Protein AF-A0A940P112-F1 (afdb_monomer_lite)

Foldseek 3Di:
DAFKKWKAWADQPHDTFWIWTGDDQPDQPRDDDTDTHGPDPDDDTDIHIDTGDDDDDDHHDDDDDDDDDPLLVPAAQCNLPSPPDREPVSLVQLVCCVVPNGPDVSSVRSLVQQPQSDSDVQSSLQSVCCRVVVDVGGHYHPPPDGRD

Structure (mmCIF, N/CA/C/O backbone):
data_AF-A0A940P112-F1
#
_entry.id   AF-A0A940P112-F1
#
loop_
_atom_site.group_PDB
_atom_site.id
_atom_site.type_symbol
_atom_site.label_atom_id
_atom_site.label_alt_id
_atom_site.label_comp_id
_atom_site.label_asym_id
_atom_site.label_entity_id
_atom_site.label_seq_id
_atom_site.pdbx_PDB_ins_code
_atom_site.Cartn_x
_atom_site.Cartn_y
_atom_site.Cartn_z
_atom_site.occupancy
_atom_site.B_iso_or_equiv
_atom_site.auth_seq_id
_atom_site.auth_comp_id
_atom_site.auth_asym_id
_atom_site.auth_atom_id
_atom_site.pdbx_PDB_model_num
ATOM 1 N N . ASN A 1 1 ? 5.264 7.070 19.646 1.00 74.19 1 ASN A N 1
ATOM 2 C CA . ASN A 1 1 ? 4.388 5.961 20.068 1.00 74.19 1 ASN A CA 1
ATOM 3 C C . ASN A 1 1 ? 3.832 5.289 18.836 1.00 74.19 1 ASN A C 1
ATOM 5 O O . ASN A 1 1 ? 3.724 5.952 17.813 1.00 74.19 1 ASN A O 1
ATOM 9 N N . GLY A 1 2 ? 3.604 3.987 18.931 1.00 86.75 2 GLY A N 1
ATOM 10 C CA . GLY A 1 2 ? 2.983 3.171 17.895 1.00 86.75 2 GLY A CA 1
ATOM 11 C C . GLY A 1 2 ? 1.774 2.441 18.472 1.00 86.75 2 GLY A C 1
ATOM 12 O O . GLY A 1 2 ? 1.335 2.750 19.582 1.00 86.75 2 GLY A O 1
ATOM 13 N N . GLY A 1 3 ? 1.262 1.462 17.744 1.00 94.88 3 GLY A N 1
ATOM 14 C CA . GLY A 1 3 ? 0.147 0.630 18.177 1.00 94.88 3 GLY A CA 1
ATOM 15 C C . GLY A 1 3 ? -0.171 -0.426 17.132 1.00 94.88 3 GLY A C 1
ATOM 16 O O . GLY A 1 3 ? 0.677 -0.762 16.308 1.00 94.88 3 GLY A O 1
ATOM 17 N N . ARG A 1 4 ? -1.396 -0.936 17.164 1.00 95.94 4 ARG A N 1
ATOM 18 C CA . ARG A 1 4 ? -1.918 -1.883 16.187 1.00 95.94 4 ARG A CA 1
ATOM 19 C C . ARG A 1 4 ? -3.286 -1.439 15.705 1.00 95.94 4 ARG A C 1
ATOM 21 O O . ARG A 1 4 ? -4.108 -0.998 16.507 1.00 95.94 4 ARG A O 1
ATOM 28 N N . LEU A 1 5 ? -3.526 -1.611 14.413 1.00 96.88 5 LEU A N 1
ATOM 29 C CA . LEU A 1 5 ? -4.847 -1.491 13.816 1.00 96.88 5 LEU A CA 1
ATOM 30 C C . LEU A 1 5 ? -5.364 -2.894 13.504 1.00 96.88 5 LEU A C 1
ATOM 32 O O . LEU A 1 5 ? -4.816 -3.590 12.650 1.00 96.88 5 LEU A O 1
ATOM 36 N N . GLU A 1 6 ? -6.403 -3.313 14.212 1.00 97.19 6 GLU A N 1
ATOM 37 C CA . GLU A 1 6 ? -7.072 -4.594 14.002 1.00 97.19 6 GLU A CA 1
ATOM 38 C C . GLU A 1 6 ? -8.271 -4.403 13.062 1.00 97.19 6 GLU A C 1
ATOM 40 O O . GLU A 1 6 ? -9.052 -3.460 13.212 1.00 97.19 6 GLU A O 1
ATOM 45 N N . LEU A 1 7 ? -8.386 -5.288 12.070 1.00 97.69 7 LEU A N 1
ATOM 46 C CA . LEU A 1 7 ? -9.411 -5.256 11.028 1.00 97.69 7 LEU A CA 1
ATOM 47 C C . LEU A 1 7 ? -10.426 -6.369 11.284 1.00 97.69 7 LEU A C 1
ATOM 49 O O . LEU A 1 7 ? -10.082 -7.549 11.173 1.00 97.69 7 LEU A O 1
ATOM 53 N N . HIS A 1 8 ? -11.654 -6.013 11.650 1.00 97.81 8 HIS A N 1
ATOM 54 C CA . HIS A 1 8 ? -12.718 -6.960 11.994 1.00 97.81 8 HIS A CA 1
ATOM 55 C C . HIS A 1 8 ? -13.884 -6.868 11.006 1.00 97.81 8 HIS A C 1
ATOM 57 O O . HIS A 1 8 ? -14.209 -5.784 10.526 1.00 97.81 8 HIS A O 1
ATOM 63 N N . LEU A 1 9 ? -14.533 -7.997 10.721 1.00 98.06 9 LEU A N 1
ATOM 64 C CA . LEU A 1 9 ? -15.746 -8.036 9.900 1.00 98.06 9 LEU A CA 1
ATOM 65 C C . LEU A 1 9 ? -17.018 -8.148 10.743 1.00 98.06 9 LEU A C 1
ATOM 67 O O . LEU A 1 9 ? -17.035 -8.816 11.779 1.00 98.06 9 LEU A O 1
ATOM 71 N N . ASP A 1 10 ? -18.086 -7.527 10.242 1.00 97.56 10 ASP A N 1
ATOM 72 C CA . ASP A 1 10 ? -19.486 -7.579 10.688 1.00 97.56 10 ASP A CA 1
ATOM 73 C C . ASP A 1 10 ? -19.787 -6.925 12.045 1.00 97.56 10 ASP A C 1
ATOM 75 O O . ASP A 1 10 ? -20.855 -6.345 12.226 1.00 97.56 10 ASP A O 1
ATOM 79 N N . THR A 1 11 ? -18.867 -6.988 13.010 1.00 97.12 11 THR A N 1
ATOM 80 C CA . THR A 1 11 ? -19.008 -6.335 14.322 1.00 97.12 11 THR A CA 1
ATOM 81 C C . THR A 1 11 ? -17.652 -5.870 14.863 1.00 97.12 11 THR A C 1
ATOM 83 O O . THR A 1 11 ? -16.608 -6.341 14.413 1.00 97.12 11 THR A O 1
ATOM 86 N N . GLN A 1 12 ? -17.658 -4.992 15.875 1.00 94.31 12 GLN A N 1
ATOM 87 C CA . GLN A 1 12 ? -16.434 -4.470 16.505 1.00 94.31 12 GLN A CA 1
ATOM 88 C C . GLN A 1 12 ? -15.511 -5.576 17.049 1.00 94.31 12 GLN A C 1
ATOM 90 O O . GLN A 1 12 ? -14.299 -5.469 16.910 1.00 94.31 12 GLN A O 1
ATOM 95 N N . ASP A 1 13 ? -16.071 -6.656 17.596 1.00 94.00 13 ASP A N 1
ATOM 96 C CA . ASP A 1 13 ? -15.333 -7.834 18.088 1.00 94.00 13 ASP A CA 1
ATOM 97 C C . ASP A 1 13 ? -15.559 -9.055 17.177 1.00 94.00 13 ASP A C 1
ATOM 99 O O . ASP A 1 13 ? -15.531 -10.205 17.619 1.00 94.00 13 ASP A O 1
ATOM 103 N N . GLY A 1 14 ? -15.871 -8.796 15.905 1.00 95.75 14 GLY A N 1
ATOM 104 C CA . GLY A 1 14 ? -16.172 -9.815 14.912 1.00 95.75 14 GLY A CA 1
ATOM 105 C C . GLY A 1 14 ? -14.938 -10.582 14.454 1.00 95.75 14 GLY A C 1
ATOM 106 O O . GLY A 1 14 ? -13.916 -10.668 15.135 1.00 95.75 14 GLY A O 1
ATOM 107 N N . ARG A 1 15 ? -15.024 -11.183 13.267 1.00 97.00 15 ARG A N 1
ATOM 108 C CA . ARG A 1 15 ? -13.906 -11.970 12.743 1.00 97.00 15 ARG A CA 1
ATOM 109 C C . ARG A 1 15 ? -12.721 -11.053 12.439 1.00 97.00 15 ARG A C 1
ATOM 111 O O . ARG A 1 15 ? -12.808 -10.246 11.519 1.00 97.00 15 ARG A O 1
ATOM 118 N N . LEU A 1 16 ? -11.606 -11.249 13.141 1.00 97.31 16 LEU A N 1
ATOM 119 C CA . LEU A 1 16 ? -10.320 -10.638 12.811 1.00 97.31 16 LEU A CA 1
ATOM 120 C C . LEU A 1 16 ? -9.809 -11.183 11.470 1.00 97.31 16 LEU A C 1
ATOM 122 O O . LEU A 1 16 ? -9.630 -12.394 11.312 1.00 97.31 16 LEU A O 1
ATOM 126 N N . ILE A 1 17 ? -9.581 -10.286 10.513 1.00 96.88 17 ILE A N 1
ATOM 127 C CA . ILE A 1 17 ? -9.081 -10.617 9.169 1.00 96.88 17 ILE A CA 1
ATOM 128 C C . ILE A 1 17 ? -7.646 -10.156 8.927 1.00 96.88 17 ILE A C 1
ATOM 130 O O . ILE A 1 17 ? -7.018 -10.655 7.997 1.00 96.88 17 ILE A O 1
ATOM 134 N N . GLY A 1 18 ? -7.120 -9.254 9.758 1.00 96.44 18 GLY A N 1
ATOM 135 C CA . GLY A 1 18 ? -5.742 -8.777 9.679 1.00 96.44 18 GLY A CA 1
ATOM 136 C C . GLY A 1 18 ? -5.387 -7.814 10.809 1.00 96.44 18 GLY A C 1
ATOM 137 O O . GLY A 1 18 ? -6.263 -7.208 11.432 1.00 96.44 18 GLY A O 1
ATOM 138 N N . THR A 1 19 ? -4.089 -7.672 11.063 1.00 97.25 19 THR A N 1
ATOM 139 C CA . THR A 1 19 ? -3.539 -6.759 12.070 1.00 97.25 19 THR A CA 1
ATOM 140 C C . THR A 1 19 ? -2.363 -6.010 11.465 1.00 97.25 19 THR A C 1
ATOM 142 O O . THR A 1 19 ? -1.401 -6.627 11.013 1.00 97.25 19 THR A O 1
ATOM 145 N N . VAL A 1 20 ? -2.435 -4.681 11.474 1.00 96.75 20 VAL A N 1
ATOM 146 C CA . VAL A 1 20 ? -1.347 -3.804 11.035 1.00 96.75 20 VAL A CA 1
ATOM 147 C C . VAL A 1 20 ? -0.570 -3.337 12.260 1.00 96.75 20 VAL A C 1
ATOM 149 O O . VAL A 1 20 ? -1.127 -2.641 13.111 1.00 96.75 20 VAL A O 1
ATOM 152 N N . ASP A 1 21 ? 0.712 -3.683 12.340 1.00 95.12 21 ASP A N 1
ATOM 153 C CA . ASP A 1 21 ? 1.624 -3.140 13.348 1.00 95.12 21 ASP A CA 1
ATOM 154 C C . ASP A 1 21 ? 2.124 -1.756 12.908 1.00 95.12 21 ASP A C 1
ATOM 156 O O . ASP A 1 21 ? 2.763 -1.605 11.867 1.00 95.12 21 ASP A O 1
ATOM 160 N N . ILE A 1 22 ? 1.841 -0.731 13.712 1.00 95.31 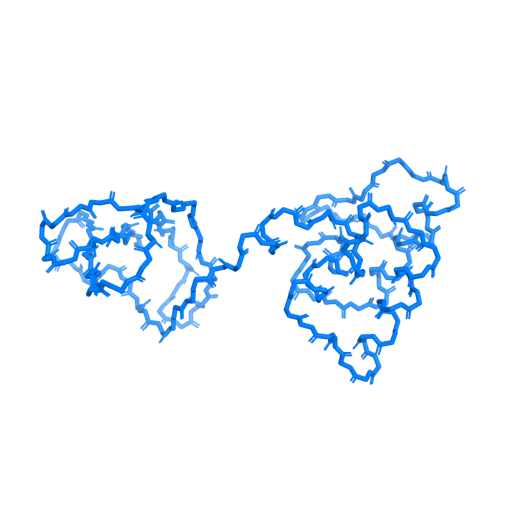22 ILE A N 1
ATOM 161 C CA . ILE A 1 22 ? 2.196 0.660 13.423 1.00 95.31 22 ILE A CA 1
ATOM 162 C C . ILE A 1 22 ? 3.359 1.069 14.318 1.00 95.31 22 ILE A C 1
ATOM 164 O O . ILE A 1 22 ? 3.207 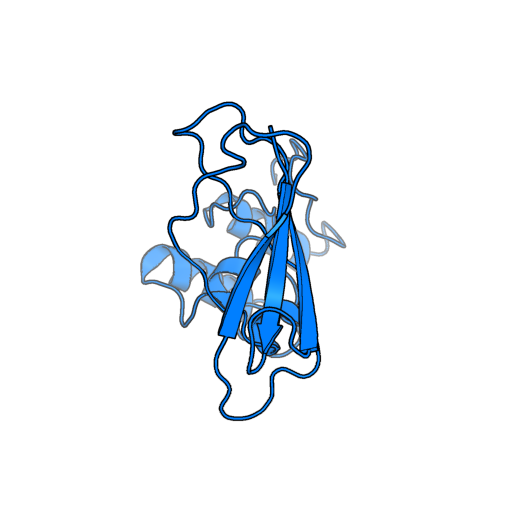1.251 15.529 1.00 95.31 22 ILE A O 1
ATOM 168 N N . SER A 1 23 ? 4.533 1.250 13.716 1.00 93.19 23 SER A N 1
ATOM 169 C CA . SER A 1 23 ? 5.692 1.829 14.393 1.00 93.19 23 SER A CA 1
ATOM 170 C C . SER A 1 23 ? 5.583 3.353 14.494 1.00 93.19 23 SER A C 1
ATOM 172 O O . SER A 1 23 ? 4.876 4.001 13.728 1.00 93.19 23 SER A O 1
ATOM 174 N N . GLY A 1 24 ? 6.314 3.959 15.432 1.00 90.81 24 GLY A N 1
ATOM 175 C CA . GLY A 1 24 ? 6.341 5.418 15.549 1.00 90.81 24 GLY A CA 1
ATOM 176 C C . GLY A 1 24 ? 6.963 6.089 14.319 1.00 90.81 24 GLY A C 1
ATOM 177 O O . GLY A 1 24 ? 8.073 5.745 13.932 1.00 90.81 24 GLY A O 1
ATOM 178 N N . THR A 1 25 ? 6.291 7.100 13.768 1.00 92.75 25 THR A N 1
ATOM 179 C CA . THR A 1 25 ? 6.703 7.819 12.542 1.00 92.75 25 THR A CA 1
ATOM 180 C C . THR A 1 25 ? 7.632 9.018 12.795 1.00 92.75 25 THR A C 1
ATOM 182 O O . THR A 1 25 ? 7.988 9.769 11.889 1.00 92.75 25 THR A O 1
ATOM 185 N N . GLY A 1 26 ? 8.027 9.253 14.049 1.00 92.25 26 GLY A N 1
ATOM 186 C CA . GLY A 1 26 ? 8.886 10.381 14.428 1.00 92.25 26 GLY A CA 1
ATOM 187 C C . GLY A 1 26 ? 8.163 11.722 14.624 1.00 92.25 26 GLY A C 1
ATOM 188 O O . GLY A 1 26 ? 8.817 12.704 14.964 1.00 92.25 26 GLY A O 1
ATOM 189 N N . GLY A 1 27 ? 6.832 11.782 14.481 1.00 92.06 27 GLY A N 1
ATOM 190 C CA . GLY A 1 27 ? 6.040 12.973 14.811 1.00 92.06 27 GLY A CA 1
ATOM 191 C C . GLY A 1 27 ? 4.609 12.934 14.267 1.00 92.06 27 GLY A C 1
ATOM 192 O O . GLY A 1 27 ? 4.314 12.189 13.344 1.00 92.06 27 GLY A O 1
ATOM 193 N N . TRP A 1 28 ? 3.720 13.776 14.806 1.00 92.88 28 TRP A N 1
ATOM 194 C CA . TRP A 1 28 ? 2.287 13.812 14.445 1.00 92.88 28 TRP A CA 1
ATOM 195 C C . TRP A 1 28 ? 1.978 14.204 12.994 1.00 92.88 28 TRP A C 1
ATOM 197 O O . TRP A 1 28 ? 0.857 14.005 12.539 1.00 92.88 28 TRP A O 1
ATOM 207 N N . GLN A 1 29 ? 2.946 14.809 12.309 1.00 94.38 29 GLN A N 1
ATOM 208 C CA . GLN A 1 29 ? 2.847 15.264 10.919 1.00 94.38 29 GLN A CA 1
ATOM 209 C C . GLN A 1 29 ? 3.785 14.475 9.993 1.00 94.38 29 GLN A C 1
ATOM 211 O O . GLN A 1 29 ? 3.917 14.812 8.820 1.00 94.38 29 GLN A O 1
ATOM 216 N N . ASN A 1 30 ? 4.450 13.443 10.522 1.00 92.25 30 ASN A N 1
ATOM 217 C CA . ASN A 1 30 ? 5.231 12.514 9.723 1.00 92.25 30 ASN A CA 1
ATOM 218 C C . ASN A 1 30 ? 4.332 11.327 9.386 1.00 92.25 30 ASN A C 1
ATOM 220 O O . ASN A 1 30 ? 3.913 10.588 10.281 1.00 92.25 30 ASN A O 1
ATOM 224 N N . TRP A 1 31 ? 4.041 11.171 8.101 1.00 92.38 31 TRP A N 1
ATOM 225 C CA . TRP A 1 31 ? 3.131 10.161 7.576 1.00 92.38 31 TRP A CA 1
ATOM 226 C C . TRP A 1 31 ? 3.916 9.012 6.949 1.00 92.38 31 TRP A C 1
ATOM 228 O O . TRP A 1 31 ? 4.961 9.233 6.338 1.00 92.38 31 TRP A O 1
ATOM 238 N N . GLN A 1 32 ? 3.418 7.791 7.120 1.00 92.75 32 GLN A N 1
ATOM 239 C CA 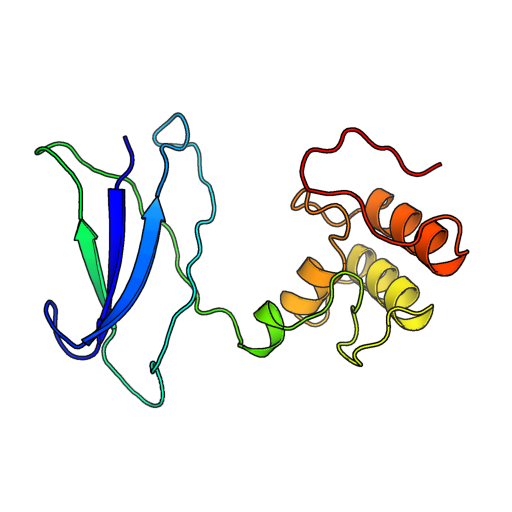. GLN A 1 32 ? 3.979 6.583 6.528 1.00 92.75 32 GLN A CA 1
ATOM 240 C C . GLN A 1 32 ? 2.853 5.584 6.266 1.00 92.75 32 GLN A C 1
ATOM 242 O O . GLN A 1 32 ? 1.938 5.460 7.082 1.00 92.75 32 GLN A O 1
ATOM 247 N N . ASP A 1 33 ? 2.954 4.860 5.155 1.00 92.19 33 ASP A N 1
ATOM 248 C CA . ASP A 1 33 ? 2.030 3.782 4.820 1.00 92.19 33 ASP A CA 1
ATOM 249 C C . ASP A 1 33 ? 2.431 2.496 5.556 1.00 92.19 33 ASP A C 1
ATOM 251 O O . ASP A 1 33 ? 3.594 2.083 5.538 1.00 92.19 33 ASP A O 1
ATOM 255 N N . PHE A 1 34 ? 1.449 1.841 6.176 1.00 91.88 34 PHE A N 1
ATOM 256 C CA . PHE A 1 34 ? 1.596 0.533 6.815 1.00 91.88 34 PHE A CA 1
ATOM 257 C C . PHE A 1 34 ? 0.668 -0.475 6.141 1.00 91.88 34 PHE A C 1
ATOM 259 O O . PHE A 1 34 ? -0.399 -0.117 5.646 1.00 91.88 34 PHE A O 1
ATOM 266 N N . SER A 1 35 ? 1.068 -1.744 6.119 1.00 91.44 35 SER A N 1
ATOM 267 C CA . SER A 1 35 ? 0.297 -2.807 5.474 1.00 91.44 35 SER A CA 1
ATOM 268 C C . SER A 1 35 ? 0.366 -4.104 6.269 1.00 91.44 35 SER A C 1
ATOM 270 O O . SER A 1 35 ? 1.273 -4.311 7.076 1.00 91.44 35 SER A O 1
ATOM 272 N N . CYS A 1 36 ? -0.620 -4.967 6.046 1.00 90.38 36 CYS A N 1
ATOM 273 C CA . CYS A 1 36 ? -0.632 -6.340 6.523 1.00 90.38 36 CYS A CA 1
ATOM 274 C C . CYS A 1 36 ? -1.319 -7.223 5.481 1.00 90.38 36 CYS A C 1
ATOM 276 O O . CYS A 1 36 ? -2.129 -6.740 4.687 1.00 90.38 36 CYS A O 1
ATOM 278 N N . GLU A 1 37 ? -1.011 -8.513 5.514 1.00 89.94 37 GLU A N 1
ATOM 279 C CA . GLU A 1 37 ? -1.789 -9.508 4.785 1.00 89.94 37 GLU A CA 1
ATOM 280 C C . GLU A 1 37 ? -3.145 -9.702 5.471 1.00 89.94 37 GLU A C 1
ATOM 282 O O . GLU A 1 37 ? -3.229 -9.750 6.703 1.00 89.94 37 GLU A O 1
ATOM 287 N N . ILE A 1 38 ? -4.202 -9.849 4.673 1.00 91.31 38 ILE A N 1
ATOM 288 C CA . ILE A 1 38 ? -5.553 -10.133 5.166 1.00 91.31 38 ILE A CA 1
ATOM 289 C C . ILE A 1 38 ? -6.050 -11.473 4.638 1.00 91.31 38 ILE A C 1
ATOM 291 O O . ILE A 1 38 ? -5.660 -11.917 3.560 1.00 91.31 38 ILE A O 1
ATOM 295 N N . THR A 1 39 ? -6.954 -12.120 5.372 1.00 88.62 39 THR A N 1
ATOM 296 C CA . THR A 1 39 ? -7.550 -13.388 4.927 1.00 88.62 39 THR A CA 1
ATOM 297 C C . THR A 1 39 ? -9.052 -13.450 5.181 1.00 88.62 39 THR A C 1
ATOM 299 O O . THR A 1 39 ? -9.541 -13.074 6.244 1.00 88.62 39 THR A O 1
ATOM 302 N N . GLY A 1 40 ? -9.798 -13.988 4.210 1.00 86.88 40 GLY A N 1
ATOM 303 C CA . GLY A 1 40 ? -11.226 -14.282 4.358 1.00 86.88 40 GLY A CA 1
ATOM 304 C C . GLY A 1 40 ? -12.162 -13.073 4.315 1.00 86.88 40 GLY A C 1
ATOM 305 O O . GLY A 1 40 ? -13.259 -13.164 4.861 1.00 86.88 40 GLY A O 1
ATOM 306 N N . ALA A 1 41 ? -11.739 -11.975 3.684 1.00 90.88 41 ALA A N 1
ATOM 307 C CA . ALA A 1 41 ? -12.559 -10.795 3.413 1.00 90.88 41 ALA A CA 1
ATOM 308 C C . ALA A 1 41 ? -13.216 -10.888 2.023 1.00 90.88 41 ALA A C 1
ATOM 310 O O . ALA A 1 41 ? -12.887 -10.136 1.110 1.00 90.88 41 ALA A O 1
ATOM 311 N N . GLU A 1 42 ? -14.109 -11.862 1.847 1.00 90.31 42 GLU A N 1
ATOM 312 C CA . GLU A 1 42 ? -14.806 -12.122 0.580 1.00 90.31 42 GLU A CA 1
ATOM 313 C C . GLU A 1 42 ? -16.278 -11.708 0.671 1.00 90.31 42 GLU A C 1
ATOM 315 O O . GLU A 1 42 ? -16.928 -11.962 1.676 1.00 90.31 42 GLU A O 1
ATOM 320 N N . GLY A 1 43 ? -16.838 -11.131 -0.395 1.00 92.69 43 GLY A N 1
ATOM 321 C CA . GLY A 1 43 ? -18.244 -10.717 -0.424 1.00 92.69 43 GLY A CA 1
ATOM 322 C C . GLY A 1 43 ? -18.478 -9.312 0.139 1.00 92.69 43 GLY A C 1
ATOM 323 O O . GLY A 1 43 ? -17.631 -8.433 0.002 1.00 92.69 43 GLY A O 1
ATOM 324 N N . ILE A 1 44 ? -19.665 -9.081 0.705 1.00 96.44 44 ILE A N 1
ATOM 325 C CA . ILE A 1 44 ? -20.081 -7.776 1.239 1.00 96.44 44 ILE A CA 1
ATOM 326 C C . ILE A 1 44 ? -20.169 -7.891 2.758 1.00 96.44 44 ILE A C 1
ATOM 328 O O . ILE A 1 44 ? -20.979 -8.666 3.262 1.00 96.44 44 ILE A O 1
ATOM 332 N N . HIS A 1 45 ? -19.362 -7.095 3.455 1.00 96.75 45 HIS A N 1
ATOM 333 C CA . HIS A 1 45 ? -19.258 -7.067 4.911 1.00 96.75 45 HIS A CA 1
ATOM 334 C C . HIS A 1 45 ? -19.100 -5.632 5.411 1.00 96.75 45 HIS A C 1
ATOM 336 O O . HIS A 1 45 ? -18.540 -4.785 4.710 1.00 96.75 45 HIS A O 1
ATOM 342 N N . ASP A 1 46 ? -19.528 -5.388 6.647 1.00 97.94 46 ASP A N 1
ATOM 343 C CA . ASP A 1 46 ? -19.148 -4.181 7.376 1.00 97.94 46 ASP A CA 1
ATOM 344 C C . ASP A 1 46 ? -17.724 -4.347 7.923 1.00 97.94 46 ASP A C 1
ATOM 346 O O . ASP A 1 46 ? -17.385 -5.386 8.494 1.00 97.94 46 ASP A O 1
ATOM 350 N N . LEU A 1 47 ? -16.885 -3.325 7.748 1.00 97.25 47 LEU A N 1
ATOM 351 C CA . LEU A 1 47 ? -15.493 -3.319 8.199 1.00 97.25 47 LEU A CA 1
ATOM 352 C C . LEU A 1 47 ? -15.342 -2.448 9.448 1.00 97.25 47 LEU A C 1
ATOM 354 O O . LEU A 1 47 ? -15.688 -1.267 9.442 1.00 97.25 47 LEU A O 1
ATOM 358 N N . TYR A 1 48 ? -14.775 -3.030 10.499 1.00 97.81 48 TYR A N 1
ATOM 359 C CA . TYR A 1 48 ? -14.507 -2.379 11.775 1.00 97.81 48 TYR A CA 1
ATOM 360 C C . TYR A 1 48 ? -13.002 -2.232 12.000 1.00 97.81 48 TYR A C 1
ATOM 362 O O . TYR A 1 48 ? -12.229 -3.168 11.794 1.00 97.81 48 TYR A O 1
ATOM 370 N N . PHE A 1 49 ? -12.605 -1.044 12.455 1.00 97.31 49 PHE A N 1
ATOM 371 C CA . PHE A 1 49 ? -11.233 -0.706 12.823 1.00 97.31 49 PHE A CA 1
ATOM 372 C C . PHE A 1 49 ? -11.108 -0.585 14.337 1.00 97.31 49 PHE A C 1
ATOM 374 O O . PHE A 1 49 ? -11.685 0.322 14.943 1.00 97.31 49 PHE A O 1
ATOM 381 N N . THR A 1 50 ? -10.311 -1.466 14.933 1.00 95.50 50 THR A N 1
ATOM 382 C CA . THR A 1 50 ? -10.014 -1.443 16.365 1.00 95.50 50 THR A CA 1
ATOM 383 C C . THR A 1 50 ? -8.593 -0.927 16.577 1.00 95.50 50 THR A C 1
ATOM 385 O O . THR A 1 50 ? -7.613 -1.529 16.142 1.00 95.50 50 THR A O 1
ATOM 388 N N . PHE A 1 51 ? -8.485 0.231 17.230 1.00 94.50 51 PHE A N 1
ATOM 389 C CA . PHE A 1 51 ? -7.217 0.887 17.545 1.00 94.50 51 PHE A CA 1
ATOM 390 C C . PHE A 1 51 ? -6.700 0.347 18.882 1.00 94.50 51 PHE A C 1
ATOM 392 O O . PHE A 1 51 ? -7.249 0.670 19.937 1.00 94.50 51 PHE A O 1
ATOM 399 N N . ALA A 1 52 ? -5.655 -0.477 18.842 1.00 92.94 52 ALA A N 1
ATOM 400 C CA . ALA A 1 52 ? -5.101 -1.160 20.006 1.00 92.94 52 ALA A CA 1
ATOM 401 C C . ALA A 1 52 ? -3.685 -0.663 20.334 1.00 92.94 52 ALA A C 1
ATOM 403 O O . ALA A 1 52 ? -2.858 -0.427 19.456 1.00 92.94 52 ALA A O 1
ATOM 404 N N . GLY A 1 53 ? -3.371 -0.521 21.618 1.00 90.50 53 GLY A N 1
ATOM 405 C CA . GLY A 1 53 ? -2.055 -0.082 22.070 1.00 90.50 53 GLY A CA 1
ATOM 406 C C . GLY A 1 53 ? -1.972 0.013 23.588 1.00 90.50 53 GLY A C 1
ATOM 407 O O . GLY A 1 53 ? -2.972 -0.139 24.289 1.00 90.50 53 GLY A O 1
ATOM 408 N N . GLU A 1 54 ? -0.768 0.239 24.101 1.00 87.06 54 GLU A N 1
ATOM 409 C CA . GLU A 1 54 ? -0.538 0.373 25.538 1.00 87.06 54 GLU A CA 1
ATOM 410 C C . GLU A 1 54 ? -0.720 1.822 26.012 1.00 87.06 54 GLU A C 1
ATOM 412 O O . GLU A 1 54 ? -0.291 2.776 25.359 1.00 87.06 54 GLU A O 1
ATOM 417 N N . GLY A 1 55 ? -1.300 1.985 27.204 1.00 82.12 55 GLY A N 1
ATOM 418 C CA . GLY A 1 55 ? -1.470 3.283 27.861 1.00 82.12 55 GLY A CA 1
ATOM 419 C C . GLY A 1 55 ? -2.777 4.003 27.512 1.00 82.12 55 GLY A C 1
ATOM 420 O O . GLY A 1 55 ? -3.704 3.428 26.955 1.00 82.12 55 GLY A O 1
ATOM 421 N N . THR A 1 56 ? -2.870 5.272 27.917 1.00 82.69 56 THR A N 1
ATOM 422 C CA . THR A 1 56 ? -4.079 6.113 27.778 1.00 82.69 56 THR A CA 1
ATOM 423 C C . THR A 1 56 ? -3.883 7.313 26.850 1.00 82.69 56 THR A C 1
ATOM 425 O O . THR A 1 56 ? -4.785 8.136 26.695 1.00 82.69 56 THR A O 1
ATOM 428 N N . LEU A 1 57 ? -2.693 7.451 26.262 1.00 85.94 57 LEU A N 1
ATOM 429 C CA . LEU A 1 57 ? -2.378 8.526 25.328 1.00 85.94 57 LEU A CA 1
ATOM 430 C C . LEU A 1 57 ? -2.889 8.179 23.922 1.00 85.94 57 LEU A C 1
ATOM 432 O O . LEU A 1 57 ? -2.994 6.997 23.595 1.00 85.94 57 LEU A O 1
ATOM 436 N N . PRO A 1 58 ? -3.154 9.183 23.066 1.00 89.50 58 PRO A N 1
ATOM 437 C CA . PRO A 1 58 ? -3.457 8.935 21.661 1.00 89.50 58 PRO A CA 1
ATOM 438 C C . PRO A 1 58 ? -2.353 8.095 20.999 1.00 89.50 58 PRO A C 1
ATOM 440 O O . PRO A 1 58 ? -1.164 8.362 21.200 1.00 89.50 58 PRO A O 1
ATOM 443 N N . LEU A 1 59 ? -2.754 7.078 20.231 1.00 93.50 59 LEU A N 1
ATOM 444 C CA . LEU A 1 59 ? -1.834 6.099 19.647 1.00 93.50 59 LEU A CA 1
ATOM 445 C C . LEU A 1 59 ? -1.157 6.645 18.379 1.00 93.50 59 LEU A C 1
ATOM 447 O O . LEU A 1 59 ? 0.067 6.770 18.339 1.00 93.50 59 LEU A O 1
ATOM 451 N N . TYR A 1 60 ? -1.958 6.988 17.367 1.00 94.06 60 TYR A N 1
ATOM 452 C CA . TYR A 1 60 ? -1.547 7.494 16.052 1.00 94.06 60 TYR A CA 1
ATOM 453 C C . TYR A 1 60 ? -2.742 8.160 15.338 1.00 94.06 60 TYR A C 1
ATOM 455 O O . TYR A 1 60 ? -3.884 8.022 15.779 1.00 94.06 60 TYR A O 1
ATOM 463 N N . ASN A 1 61 ? -2.477 8.878 14.241 1.00 94.81 61 ASN A N 1
ATOM 464 C CA . ASN A 1 61 ? -3.505 9.405 13.336 1.00 94.81 61 ASN A CA 1
ATOM 465 C C . ASN A 1 61 ? -3.730 8.426 12.173 1.00 94.81 61 ASN A C 1
ATOM 467 O O . ASN A 1 61 ? -2.775 7.809 11.707 1.00 94.81 61 ASN A O 1
ATOM 471 N N . LEU A 1 62 ? -4.968 8.323 11.685 1.00 95.31 62 LEU A N 1
ATOM 472 C CA . LEU A 1 62 ? -5.315 7.621 10.447 1.00 95.31 62 LEU A CA 1
ATOM 473 C C . LEU A 1 62 ? -5.859 8.646 9.449 1.00 95.31 62 LEU A C 1
ATOM 475 O O . LEU A 1 62 ? -6.795 9.369 9.784 1.00 95.31 62 LEU A O 1
ATOM 479 N N . ASP A 1 63 ? -5.267 8.706 8.259 1.00 96.31 63 ASP A N 1
ATOM 480 C CA . ASP A 1 63 ? -5.693 9.615 7.186 1.00 96.31 63 ASP A CA 1
ATOM 481 C C . ASP A 1 63 ? -6.571 8.882 6.162 1.00 96.31 63 ASP A C 1
ATOM 483 O O . ASP A 1 63 ? -7.741 9.213 5.971 1.00 96.31 63 ASP A O 1
ATOM 487 N N . TRP A 1 64 ? -6.045 7.806 5.573 1.00 95.38 64 TRP A N 1
ATOM 488 C CA . TRP A 1 64 ? -6.739 6.999 4.572 1.00 95.38 64 TRP A CA 1
ATOM 489 C C . TRP A 1 64 ? -6.422 5.506 4.727 1.00 95.38 64 TRP A C 1
ATOM 491 O O . TRP A 1 64 ? -5.524 5.114 5.473 1.00 95.38 64 TRP A O 1
ATOM 501 N N . TRP A 1 65 ? -7.191 4.669 4.030 1.00 95.06 65 TRP A N 1
ATOM 502 C CA . TRP A 1 65 ? -6.986 3.224 3.952 1.00 95.06 65 TRP A CA 1
ATOM 503 C C . TRP A 1 65 ? -7.416 2.695 2.581 1.00 95.06 65 TRP A C 1
ATOM 505 O O . TRP A 1 65 ? -8.234 3.308 1.893 1.00 95.06 65 TRP A O 1
ATOM 515 N N . GLN A 1 66 ? -6.864 1.549 2.188 1.00 90.75 66 GLN A N 1
ATOM 516 C CA . GLN A 1 66 ? -7.198 0.859 0.945 1.00 90.75 66 GLN A CA 1
ATOM 517 C C . GLN A 1 66 ? -6.919 -0.642 1.091 1.00 90.75 66 GLN A C 1
ATOM 519 O O . GLN A 1 66 ? -5.945 -1.029 1.733 1.00 90.75 66 GLN A O 1
ATOM 524 N N . PHE A 1 67 ? -7.741 -1.485 0.462 1.00 89.06 67 PHE A N 1
ATOM 525 C CA . PHE A 1 67 ? -7.385 -2.883 0.218 1.00 89.06 67 PHE A CA 1
ATOM 526 C C . PHE A 1 67 ? -6.478 -2.987 -1.008 1.00 89.06 67 PHE A C 1
ATOM 528 O O . PHE A 1 67 ? -6.806 -2.439 -2.060 1.00 89.06 67 PHE A O 1
ATOM 535 N N . ALA A 1 68 ? -5.361 -3.703 -0.878 1.00 79.06 68 ALA A N 1
ATOM 536 C CA . ALA A 1 68 ? -4.561 -4.078 -2.034 1.00 79.06 68 ALA A CA 1
ATOM 537 C C . ALA A 1 68 ? -5.310 -5.144 -2.838 1.00 79.06 68 ALA A C 1
ATOM 539 O O . ALA A 1 68 ? -5.905 -6.064 -2.271 1.00 79.06 68 ALA A O 1
ATOM 540 N N . ASP A 1 69 ? -5.272 -5.020 -4.159 1.00 69.56 69 ASP A N 1
ATOM 541 C CA . ASP A 1 69 ? -5.779 -6.074 -5.027 1.00 69.56 69 ASP A CA 1
ATOM 542 C C . ASP A 1 69 ? -4.853 -7.296 -4.885 1.00 69.56 69 ASP A C 1
ATOM 544 O O . ASP A 1 69 ? -3.631 -7.143 -4.803 1.00 69.56 69 ASP A O 1
ATOM 548 N N . SER A 1 70 ? -5.373 -8.526 -4.863 1.00 61.88 70 SER A N 1
ATOM 549 C CA . SER A 1 70 ? -4.510 -9.716 -4.707 1.00 61.88 70 SER A CA 1
ATOM 550 C C . SER A 1 70 ? -3.500 -9.852 -5.857 1.00 61.88 70 SER A C 1
ATOM 552 O O . SER A 1 70 ? -2.468 -10.507 -5.721 1.00 61.88 70 SER A O 1
ATOM 554 N N . SER A 1 71 ? -3.791 -9.209 -6.993 1.00 58.22 71 SER A N 1
ATOM 555 C CA . SER A 1 71 ? -2.883 -9.075 -8.134 1.00 58.22 71 SER A CA 1
ATOM 556 C C . SER A 1 71 ? -1.725 -8.098 -7.887 1.00 58.22 71 SER A C 1
ATOM 558 O O . SER A 1 71 ? -0.659 -8.280 -8.467 1.00 58.22 71 SER A O 1
ATOM 560 N N . GLU A 1 72 ? -1.895 -7.108 -7.006 1.00 59.53 72 GLU A N 1
ATOM 561 C CA . GLU A 1 72 ? -0.869 -6.132 -6.621 1.00 59.53 72 GLU A CA 1
ATOM 562 C C . GLU A 1 72 ? 0.184 -6.770 -5.707 1.00 59.53 72 GLU A C 1
ATOM 564 O O . GLU A 1 72 ? 1.378 -6.593 -5.933 1.00 59.53 72 GLU A O 1
ATOM 569 N N . ALA A 1 73 ? -0.243 -7.574 -4.726 1.00 58.12 73 ALA A N 1
ATOM 570 C CA . ALA A 1 73 ? 0.664 -8.289 -3.822 1.00 58.12 73 ALA A CA 1
ATOM 571 C C . ALA A 1 73 ? 1.469 -9.396 -4.533 1.00 58.12 73 ALA A C 1
ATOM 573 O O . ALA A 1 73 ? 2.601 -9.693 -4.152 1.00 58.12 73 ALA A O 1
ATOM 574 N N . ALA A 1 74 ? 0.900 -9.992 -5.586 1.00 61.22 74 ALA A N 1
ATOM 575 C CA . ALA A 1 74 ? 1.545 -11.041 -6.373 1.00 61.22 74 ALA A CA 1
ATOM 576 C C . ALA A 1 74 ? 2.407 -10.511 -7.532 1.00 61.22 74 ALA A C 1
ATOM 578 O O . ALA A 1 74 ? 3.106 -11.301 -8.173 1.00 61.22 74 ALA A O 1
ATOM 579 N N . ARG A 1 75 ? 2.355 -9.206 -7.839 1.00 82.00 75 ARG A N 1
ATOM 580 C CA . ARG A 1 75 ? 3.050 -8.662 -9.007 1.00 82.00 75 ARG A CA 1
ATOM 581 C C . ARG A 1 75 ? 4.555 -8.699 -8.795 1.00 82.00 75 ARG A C 1
ATOM 583 O O . ARG A 1 75 ? 5.082 -8.183 -7.809 1.00 82.00 75 ARG A O 1
ATOM 590 N N . ILE A 1 76 ? 5.253 -9.332 -9.732 1.00 88.31 76 ILE A N 1
ATOM 591 C CA . ILE A 1 76 ? 6.702 -9.462 -9.662 1.00 88.31 76 ILE A CA 1
ATOM 592 C C . ILE A 1 76 ? 7.312 -8.063 -9.796 1.00 88.31 76 ILE A C 1
ATOM 594 O O . ILE A 1 76 ? 6.908 -7.253 -10.627 1.00 88.31 76 ILE A O 1
ATOM 598 N N . ARG A 1 77 ? 8.303 -7.761 -8.960 1.00 90.94 77 ARG A N 1
ATOM 599 C CA . ARG A 1 77 ? 9.071 -6.520 -9.074 1.00 90.94 77 ARG A CA 1
ATOM 600 C C . ARG A 1 77 ? 9.722 -6.463 -10.461 1.00 90.94 77 ARG A C 1
ATOM 602 O O . ARG A 1 77 ? 10.447 -7.385 -10.818 1.00 90.94 77 ARG A O 1
ATOM 609 N N . GLY A 1 78 ? 9.475 -5.399 -11.216 1.00 93.25 78 GLY A N 1
ATOM 610 C CA . GLY A 1 78 ? 9.900 -5.256 -12.608 1.00 93.25 78 GLY A CA 1
ATOM 611 C C . GLY A 1 78 ? 8.888 -5.759 -13.647 1.00 93.25 78 GLY A C 1
ATOM 612 O O . GLY A 1 78 ? 9.060 -5.480 -14.826 1.00 93.25 78 GLY A O 1
ATOM 613 N N . ASP A 1 79 ? 7.829 -6.466 -13.254 1.00 94.44 79 ASP A N 1
ATOM 614 C CA . ASP A 1 79 ? 6.778 -6.949 -14.160 1.00 94.44 79 ASP A CA 1
ATOM 615 C C . ASP A 1 79 ? 5.662 -5.897 -14.264 1.00 94.44 79 ASP A C 1
ATOM 617 O O . ASP A 1 79 ? 4.695 -5.866 -13.499 1.00 94.44 79 ASP A O 1
ATOM 621 N N . VAL A 1 80 ? 5.835 -4.946 -15.178 1.00 94.94 80 VAL A N 1
ATOM 622 C CA . VAL A 1 80 ? 4.986 -3.753 -15.295 1.00 94.94 80 VAL A CA 1
ATOM 623 C C . VAL A 1 80 ? 3.704 -4.061 -16.055 1.00 94.94 80 VAL A C 1
ATOM 625 O O . VAL A 1 80 ? 2.716 -3.352 -15.850 1.00 94.94 80 VAL A O 1
ATOM 628 N N . ASN A 1 81 ? 3.658 -5.106 -16.889 1.00 93.44 81 ASN A N 1
ATOM 629 C CA . ASN A 1 81 ? 2.425 -5.558 -17.551 1.00 93.44 81 ASN A CA 1
ATOM 630 C C . ASN A 1 81 ? 1.706 -6.717 -16.831 1.00 93.44 81 ASN A C 1
ATOM 632 O O . ASN A 1 81 ? 0.491 -6.838 -17.002 1.00 93.44 81 ASN A O 1
ATOM 636 N N . GLY A 1 82 ? 2.373 -7.440 -15.929 1.00 91.00 82 GLY A N 1
ATOM 637 C CA . GLY A 1 82 ? 1.788 -8.506 -15.117 1.00 91.00 82 GLY A CA 1
ATOM 638 C C . GLY A 1 82 ? 1.772 -9.860 -15.799 1.00 91.00 82 GLY A C 1
ATOM 639 O O . GLY A 1 82 ? 0.914 -10.679 -15.468 1.00 91.00 82 GLY A O 1
ATOM 640 N N . ASP A 1 83 ? 2.619 -10.068 -16.804 1.00 91.38 83 ASP A N 1
ATOM 641 C CA . ASP A 1 83 ? 2.667 -11.315 -17.565 1.00 91.38 83 ASP A CA 1
ATOM 642 C C . ASP A 1 83 ? 3.544 -12.394 -16.903 1.00 91.38 83 ASP A C 1
ATOM 644 O O . ASP A 1 83 ? 3.575 -13.541 -17.359 1.00 91.38 83 ASP A O 1
ATOM 648 N N . GLY A 1 84 ? 4.200 -12.051 -15.790 1.00 90.19 84 GLY A N 1
ATOM 649 C CA . GLY A 1 84 ? 5.080 -12.921 -15.023 1.00 90.19 84 GLY A CA 1
ATOM 650 C C . GLY A 1 84 ? 6.521 -12.967 -15.537 1.00 90.19 84 GLY A C 1
ATOM 651 O O . GLY A 1 84 ? 7.319 -13.740 -15.002 1.00 90.19 84 GLY A O 1
ATOM 652 N N . ILE A 1 85 ? 6.879 -12.186 -16.563 1.00 90.25 85 ILE A N 1
ATOM 653 C CA . ILE A 1 85 ? 8.195 -12.204 -17.207 1.00 90.25 85 ILE A CA 1
ATOM 654 C C . ILE A 1 85 ? 8.732 -10.781 -17.364 1.00 90.25 85 ILE A C 1
ATOM 656 O O . ILE A 1 85 ? 8.356 -10.057 -18.275 1.00 90.25 85 ILE A O 1
ATOM 660 N N . ILE A 1 86 ? 9.760 -10.440 -16.589 1.00 93.19 86 ILE A N 1
ATOM 661 C CA . ILE A 1 86 ? 10.450 -9.149 -16.711 1.00 93.19 86 ILE A CA 1
ATOM 662 C C . ILE A 1 86 ? 11.225 -9.087 -18.038 1.00 93.19 86 ILE A C 1
ATOM 664 O O . ILE A 1 86 ? 12.211 -9.807 -18.230 1.00 93.19 86 ILE A O 1
ATOM 668 N N . ASN A 1 87 ? 10.806 -8.220 -18.961 1.00 94.12 87 ASN A N 1
ATOM 669 C CA . ASN A 1 87 ? 11.429 -8.073 -20.275 1.00 94.12 87 ASN A CA 1
ATOM 670 C C . ASN A 1 87 ? 11.401 -6.620 -20.821 1.00 94.12 87 ASN A C 1
ATOM 672 O O . ASN A 1 87 ? 11.132 -5.644 -20.121 1.00 94.12 87 ASN A O 1
ATOM 676 N N . ALA A 1 88 ? 11.758 -6.440 -22.100 1.00 94.88 88 ALA A N 1
ATOM 677 C CA . ALA A 1 88 ? 11.834 -5.118 -22.735 1.00 94.88 88 ALA A CA 1
ATOM 678 C C . ALA A 1 88 ? 10.472 -4.405 -22.861 1.00 94.88 88 ALA A C 1
ATOM 680 O O . ALA A 1 88 ? 10.429 -3.174 -22.991 1.00 94.88 88 ALA A O 1
ATOM 681 N N . VAL A 1 89 ? 9.367 -5.153 -22.830 1.00 96.69 89 VAL A N 1
ATOM 682 C CA . VAL A 1 89 ? 8.012 -4.598 -22.787 1.00 96.69 89 VAL A CA 1
ATOM 683 C C . VAL A 1 89 ? 7.807 -3.866 -21.465 1.00 96.69 89 VAL A C 1
ATOM 685 O O . VAL A 1 89 ? 7.390 -2.709 -21.494 1.00 96.69 89 VAL A O 1
ATOM 688 N N . ASP A 1 90 ? 8.204 -4.456 -20.337 1.00 96.56 90 ASP A N 1
ATOM 689 C CA . ASP A 1 90 ? 8.101 -3.824 -19.017 1.00 96.56 90 ASP A CA 1
ATOM 690 C C . ASP A 1 90 ? 8.925 -2.555 -18.921 1.00 96.56 90 ASP A C 1
ATOM 692 O O . ASP A 1 90 ? 8.411 -1.520 -18.512 1.00 96.56 90 ASP A O 1
ATOM 696 N N . LEU A 1 91 ? 10.165 -2.582 -19.417 1.00 96.75 91 LEU A N 1
ATOM 697 C CA . LEU A 1 91 ? 11.000 -1.382 -19.497 1.00 96.75 91 LEU A CA 1
ATOM 698 C C . LEU A 1 91 ? 10.325 -0.273 -20.319 1.00 96.75 91 LEU A C 1
ATOM 700 O O . LEU A 1 91 ? 10.415 0.913 -19.990 1.00 96.75 91 LEU A O 1
ATOM 704 N N . THR A 1 92 ? 9.657 -0.638 -21.412 1.00 97.56 92 THR A N 1
ATOM 705 C CA . THR A 1 92 ? 8.942 0.329 -22.253 1.00 97.56 92 THR A CA 1
ATOM 706 C C . THR A 1 92 ? 7.730 0.901 -21.520 1.00 97.56 92 THR A C 1
ATOM 708 O O . THR A 1 92 ? 7.472 2.103 -21.600 1.00 97.56 92 THR A O 1
ATOM 711 N N . LEU A 1 93 ? 7.009 0.065 -20.774 1.00 97.69 93 LEU A N 1
ATOM 712 C CA . LEU A 1 93 ? 5.853 0.472 -19.983 1.00 97.69 93 LEU A CA 1
ATOM 713 C C . LEU A 1 93 ? 6.242 1.288 -18.751 1.00 97.69 93 LEU A C 1
ATOM 715 O O . LEU A 1 93 ? 5.547 2.257 -18.470 1.00 97.69 93 LEU A O 1
ATOM 719 N N . ALA A 1 94 ? 7.363 0.986 -18.096 1.00 97.12 94 ALA A N 1
ATOM 720 C CA . ALA A 1 94 ? 7.937 1.787 -17.019 1.00 97.12 94 ALA A CA 1
ATOM 721 C C . ALA A 1 94 ? 8.254 3.202 -17.517 1.00 97.12 94 ALA A C 1
ATOM 723 O O . ALA A 1 94 ? 7.783 4.189 -16.959 1.00 97.12 94 ALA A O 1
ATOM 724 N N . LYS A 1 95 ? 8.957 3.314 -18.655 1.00 97.62 95 LYS A N 1
ATOM 725 C CA . LYS A 1 95 ? 9.240 4.615 -19.289 1.00 97.62 95 LYS A CA 1
ATOM 726 C C . LYS A 1 95 ? 7.967 5.362 -19.666 1.00 97.62 95 LYS A C 1
ATOM 728 O O . LYS A 1 95 ? 7.868 6.564 -19.437 1.00 97.62 95 LYS A O 1
ATOM 733 N N . ARG A 1 96 ? 6.999 4.666 -20.272 1.00 97.62 96 ARG A N 1
ATOM 734 C CA . ARG A 1 96 ? 5.701 5.258 -20.617 1.00 97.62 96 ARG A CA 1
ATOM 735 C C . ARG A 1 96 ? 4.975 5.733 -19.358 1.00 97.62 96 ARG A C 1
ATOM 737 O O . ARG A 1 96 ? 4.395 6.809 -19.401 1.00 97.62 96 ARG A O 1
ATOM 744 N N . GLY A 1 97 ? 5.022 4.951 -18.283 1.00 96.38 97 GLY A N 1
ATOM 745 C CA . GLY A 1 97 ? 4.408 5.236 -16.992 1.00 96.38 97 GLY A CA 1
ATOM 746 C C . GLY A 1 97 ? 4.947 6.508 -16.353 1.00 96.38 97 GLY A C 1
ATOM 747 O O . GLY A 1 97 ? 4.171 7.390 -16.006 1.00 96.38 97 GLY A O 1
ATOM 748 N N . ILE A 1 98 ? 6.272 6.662 -16.338 1.00 96.25 98 ILE A N 1
ATOM 749 C CA . ILE A 1 98 ? 6.944 7.877 -15.854 1.00 96.25 98 ILE A CA 1
ATOM 750 C C . ILE A 1 98 ? 6.529 9.119 -16.665 1.00 96.25 98 ILE A C 1
ATOM 752 O O . ILE A 1 98 ? 6.401 10.207 -16.114 1.00 96.25 98 ILE A O 1
ATOM 756 N N . LEU A 1 99 ? 6.318 8.980 -17.979 1.00 95.94 99 LEU A N 1
ATOM 757 C CA . LEU A 1 99 ? 6.001 10.114 -18.858 1.00 95.94 99 LEU A CA 1
ATOM 758 C C . LEU A 1 99 ? 4.509 10.471 -18.909 1.00 95.94 99 LEU A C 1
ATOM 760 O O . LEU A 1 99 ? 4.164 11.646 -18.978 1.00 95.94 99 LEU A O 1
ATOM 764 N N . ASN A 1 100 ? 3.636 9.463 -18.944 1.00 96.81 100 ASN A N 1
ATOM 765 C CA . ASN A 1 100 ? 2.216 9.606 -19.283 1.00 96.81 100 ASN A CA 1
ATOM 766 C C . ASN A 1 100 ? 1.272 8.965 -18.251 1.00 96.81 100 ASN A C 1
ATOM 768 O O . ASN A 1 100 ? 0.068 8.906 -18.493 1.00 96.81 100 ASN A O 1
ATOM 772 N N . GLY A 1 101 ? 1.797 8.472 -17.130 1.00 94.75 101 GLY A N 1
ATOM 773 C CA . GLY A 1 101 ? 1.039 7.745 -16.117 1.00 94.75 101 GLY A CA 1
ATOM 774 C C . GLY A 1 101 ? 1.008 6.231 -16.343 1.00 94.75 101 GLY A C 1
ATOM 775 O O . GLY A 1 101 ? 1.070 5.722 -17.471 1.00 94.75 101 GLY A O 1
ATOM 776 N N . PHE A 1 102 ? 0.928 5.503 -15.232 1.00 94.81 102 PHE A N 1
ATOM 777 C CA . PHE A 1 102 ? 0.802 4.049 -15.203 1.00 94.81 102 PHE A CA 1
ATOM 778 C C . PHE A 1 102 ? -0.641 3.603 -15.451 1.00 94.81 102 PHE A C 1
ATOM 780 O O . PHE A 1 102 ? -1.584 4.377 -15.301 1.00 94.81 102 PHE A O 1
ATOM 787 N N . ALA A 1 103 ? -0.807 2.347 -15.877 1.00 91.81 103 ALA A N 1
ATOM 788 C CA . ALA A 1 103 ? -2.134 1.776 -16.110 1.00 91.81 103 ALA A CA 1
ATOM 789 C C . ALA A 1 103 ? -2.932 1.639 -14.802 1.00 91.81 103 ALA A C 1
ATOM 791 O O . ALA A 1 103 ? -4.142 1.847 -14.793 1.00 91.81 103 ALA A O 1
ATOM 792 N N . ASP A 1 104 ? -2.231 1.319 -13.717 1.00 89.31 104 ASP A N 1
ATOM 793 C CA . ASP A 1 104 ? -2.749 1.159 -12.367 1.00 89.31 104 ASP A CA 1
ATOM 794 C C . ASP A 1 104 ? -1.597 1.298 -11.349 1.00 89.31 104 ASP A C 1
ATOM 796 O O . ASP A 1 104 ? -0.422 1.418 -11.719 1.00 89.31 104 ASP A O 1
A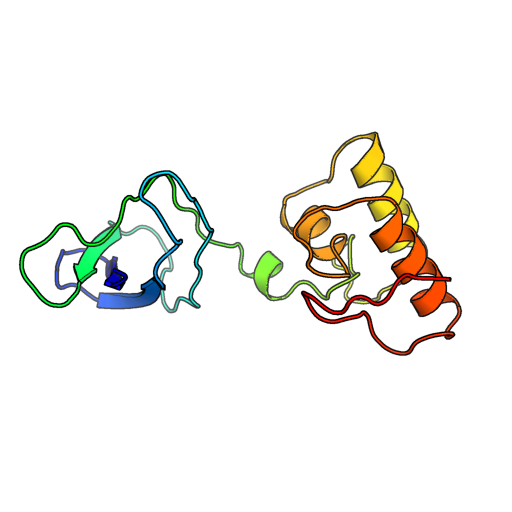TOM 800 N N . ARG A 1 105 ? -1.940 1.289 -10.055 1.00 87.25 105 ARG A N 1
ATOM 801 C CA . ARG A 1 105 ? -0.981 1.407 -8.943 1.00 87.25 105 ARG A CA 1
ATOM 802 C C . ARG A 1 105 ? -0.042 0.201 -8.839 1.00 87.25 105 ARG A C 1
ATOM 804 O O . ARG A 1 105 ? 1.089 0.356 -8.385 1.00 87.25 105 ARG A O 1
ATOM 811 N N . ALA A 1 106 ? -0.476 -0.984 -9.270 1.00 88.25 106 ALA A N 1
ATOM 812 C CA . ALA A 1 106 ? 0.358 -2.181 -9.245 1.00 88.25 106 ALA A CA 1
ATOM 813 C C . ALA A 1 106 ? 1.491 -2.081 -10.275 1.00 88.25 106 ALA A C 1
ATOM 815 O O . ALA A 1 106 ? 2.627 -2.431 -9.970 1.00 88.25 106 ALA A O 1
ATOM 816 N N . ALA A 1 107 ? 1.210 -1.545 -11.463 1.00 92.38 107 ALA A N 1
ATOM 817 C CA . ALA A 1 107 ? 2.206 -1.270 -12.488 1.00 92.38 107 ALA A CA 1
ATOM 818 C C . ALA A 1 107 ? 3.216 -0.199 -12.042 1.00 92.38 107 ALA A C 1
ATOM 820 O O . ALA A 1 107 ? 4.405 -0.349 -12.310 1.00 92.38 107 ALA A O 1
ATOM 821 N N . GLU A 1 108 ? 2.763 0.848 -11.345 1.00 93.31 108 GLU A N 1
ATOM 822 C CA . GLU A 1 108 ? 3.643 1.871 -10.757 1.00 93.31 108 GLU A CA 1
ATOM 823 C C . GLU A 1 108 ? 4.572 1.266 -9.695 1.00 93.31 108 GLU A C 1
ATOM 825 O O . GLU A 1 108 ? 5.790 1.388 -9.796 1.00 93.31 108 GLU A O 1
ATOM 830 N N . LYS A 1 109 ? 4.026 0.504 -8.739 1.00 90.44 109 LYS A N 1
ATOM 831 C CA . LYS A 1 109 ? 4.831 -0.200 -7.727 1.00 90.44 109 LYS A CA 1
ATOM 832 C C . LYS A 1 109 ? 5.776 -1.242 -8.318 1.00 90.44 109 LYS A C 1
ATOM 834 O O . LYS A 1 109 ? 6.877 -1.416 -7.813 1.00 90.44 109 LYS A O 1
ATOM 839 N N . ALA A 1 110 ? 5.362 -1.957 -9.362 1.00 92.62 110 ALA A N 1
ATOM 840 C CA . ALA A 1 110 ? 6.238 -2.904 -10.047 1.00 92.62 110 ALA A CA 1
ATOM 841 C C . ALA A 1 110 ? 7.377 -2.190 -10.789 1.00 92.62 110 ALA A C 1
ATOM 843 O O . ALA A 1 110 ? 8.443 -2.780 -10.959 1.00 92.62 110 ALA A O 1
ATOM 844 N N . ALA A 1 111 ? 7.161 -0.943 -11.219 1.00 95.56 111 ALA A N 1
ATOM 845 C CA . ALA A 1 111 ? 8.175 -0.115 -11.854 1.00 95.56 111 ALA A CA 1
ATOM 846 C C . ALA A 1 111 ? 9.141 0.545 -10.856 1.00 95.56 111 ALA A C 1
ATOM 848 O O . ALA A 1 111 ? 10.263 0.825 -11.262 1.00 95.56 111 ALA A O 1
ATOM 849 N N . ASP A 1 112 ? 8.746 0.746 -9.594 1.00 94.19 112 ASP A N 1
ATOM 850 C CA . ASP A 1 112 ? 9.642 1.079 -8.471 1.00 94.19 112 ASP A CA 1
ATOM 851 C C . ASP A 1 112 ? 10.472 -0.159 -8.072 1.00 94.19 112 ASP A C 1
ATOM 853 O O . ASP A 1 112 ? 10.135 -0.943 -7.176 1.00 94.19 112 ASP A O 1
ATOM 857 N N . VAL A 1 113 ? 11.546 -0.396 -8.824 1.00 92.94 113 VAL A N 1
ATOM 858 C CA . VAL A 1 113 ? 12.367 -1.605 -8.705 1.00 92.94 113 VAL A CA 1
ATOM 859 C C . VAL A 1 113 ? 13.422 -1.481 -7.612 1.00 92.94 113 VAL A C 1
ATOM 861 O O . VAL A 1 113 ? 13.876 -2.509 -7.106 1.00 92.94 113 VAL A O 1
ATOM 864 N N . ASP A 1 114 ? 13.798 -0.276 -7.192 1.00 91.12 114 ASP A N 1
ATOM 865 C CA . ASP A 1 114 ? 14.685 -0.086 -6.037 1.00 91.12 114 ASP A CA 1
ATOM 866 C C . ASP A 1 114 ? 13.930 0.097 -4.700 1.00 91.12 114 ASP A C 1
ATOM 868 O O . ASP A 1 114 ? 14.550 0.051 -3.633 1.00 91.12 114 ASP A O 1
ATOM 872 N N . ARG A 1 115 ? 12.589 0.178 -4.742 1.00 88.75 115 ARG A N 1
ATOM 873 C CA . ARG A 1 115 ? 11.683 0.306 -3.586 1.00 88.75 115 ARG A CA 1
ATOM 874 C C . ARG A 1 115 ? 11.933 1.564 -2.761 1.00 88.75 115 ARG A C 1
ATOM 876 O O . ARG A 1 115 ? 11.740 1.559 -1.539 1.00 88.75 115 ARG A O 1
ATOM 883 N N . ASN A 1 116 ? 12.360 2.641 -3.406 1.00 87.62 116 ASN A N 1
ATOM 884 C CA . ASN A 1 116 ? 12.541 3.929 -2.750 1.00 87.62 116 ASN A CA 1
ATOM 885 C C . ASN A 1 116 ? 11.230 4.750 -2.680 1.00 87.62 116 ASN A C 1
ATOM 887 O O . ASN A 1 116 ? 11.245 5.858 -2.142 1.00 87.62 116 ASN A O 1
ATOM 891 N N . GLN A 1 117 ? 10.106 4.193 -3.163 1.00 87.50 117 GLN A N 1
ATOM 892 C CA . GLN A 1 117 ? 8.775 4.817 -3.252 1.00 87.50 117 GLN A CA 1
ATOM 893 C C . GLN A 1 117 ? 8.666 5.947 -4.287 1.00 87.50 117 GLN A C 1
ATOM 895 O O . GLN A 1 117 ? 7.680 6.687 -4.301 1.00 87.50 117 GLN A O 1
ATOM 900 N N . ILE A 1 118 ? 9.665 6.098 -5.151 1.00 89.75 118 ILE A N 1
ATOM 901 C CA . ILE A 1 118 ? 9.756 7.118 -6.189 1.00 89.75 118 ILE A CA 1
ATOM 902 C C . ILE A 1 118 ? 10.113 6.421 -7.498 1.00 89.75 118 ILE A C 1
ATOM 904 O O . ILE A 1 118 ? 11.258 6.052 -7.722 1.00 89.75 118 ILE A O 1
ATOM 908 N N . THR A 1 119 ? 9.149 6.320 -8.411 1.00 92.94 119 THR A N 1
ATOM 909 C CA . THR A 1 119 ? 9.419 5.765 -9.740 1.00 92.94 119 THR A CA 1
ATOM 910 C C . THR A 1 119 ? 10.061 6.814 -10.649 1.00 92.94 119 THR A C 1
ATOM 912 O O . THR A 1 119 ? 9.386 7.731 -11.130 1.00 92.94 119 THR A O 1
ATOM 915 N N . ASP A 1 120 ? 11.363 6.695 -10.909 1.00 94.00 120 ASP A N 1
ATOM 916 C CA . ASP A 1 120 ? 12.130 7.662 -11.697 1.00 94.00 120 ASP A CA 1
ATOM 917 C C . ASP A 1 120 ? 13.144 7.030 -12.680 1.00 94.00 120 ASP A C 1
ATOM 919 O O . ASP A 1 120 ? 13.064 5.870 -13.090 1.00 94.00 120 ASP A O 1
ATOM 923 N N . ALA A 1 121 ? 14.082 7.841 -13.181 1.00 93.50 121 ALA A N 1
ATOM 924 C CA . ALA A 1 121 ? 15.082 7.393 -14.145 1.00 93.50 121 ALA A CA 1
ATOM 925 C C . ALA A 1 121 ? 16.061 6.341 -13.584 1.00 93.50 121 ALA A C 1
ATOM 927 O O . ALA A 1 121 ? 16.668 5.612 -14.376 1.00 93.50 121 ALA A O 1
ATOM 928 N N . LYS A 1 122 ? 16.228 6.247 -12.260 1.00 93.62 122 LYS A N 1
ATOM 929 C CA . LYS A 1 122 ? 17.055 5.227 -11.606 1.00 93.62 122 LYS A CA 1
ATOM 930 C C . LYS A 1 122 ? 16.436 3.847 -11.755 1.00 93.62 122 LYS A C 1
ATOM 932 O O . LYS A 1 122 ? 17.157 2.917 -12.113 1.00 93.62 122 LYS A O 1
ATOM 937 N N . ASP A 1 123 ? 15.118 3.723 -11.616 1.00 94.44 123 ASP A N 1
ATOM 938 C CA . ASP A 1 123 ? 14.413 2.465 -11.875 1.00 94.44 123 ASP A CA 1
ATOM 939 C C . ASP A 1 123 ? 14.645 1.982 -13.302 1.00 94.44 123 ASP A C 1
ATOM 941 O O . ASP A 1 123 ? 14.974 0.823 -13.552 1.00 94.44 123 ASP A O 1
ATOM 945 N N . ILE A 1 124 ? 14.572 2.907 -14.263 1.00 95.44 124 ILE A N 1
ATOM 946 C CA . ILE A 1 124 ? 14.840 2.616 -15.673 1.00 95.44 124 ILE A CA 1
ATOM 947 C C . ILE A 1 124 ? 16.274 2.125 -15.893 1.00 95.44 124 ILE A C 1
ATOM 949 O O . ILE A 1 124 ? 16.501 1.263 -16.745 1.00 95.44 124 ILE A O 1
ATOM 953 N N . ALA A 1 125 ? 17.250 2.664 -15.166 1.00 93.94 125 ALA A N 1
ATOM 954 C CA . ALA A 1 125 ? 18.630 2.205 -15.247 1.00 93.94 125 ALA A CA 1
ATOM 955 C C . ALA A 1 125 ? 18.783 0.795 -14.649 1.00 93.94 125 ALA A C 1
ATOM 957 O O . ALA A 1 125 ? 19.376 -0.072 -15.293 1.00 93.94 125 ALA A O 1
ATOM 958 N N . TRP A 1 126 ? 18.140 0.516 -13.514 1.00 93.81 126 TRP A N 1
ATOM 959 C CA . TRP A 1 126 ? 18.082 -0.826 -12.930 1.00 93.81 126 TRP A CA 1
ATOM 960 C C . TRP A 1 126 ? 17.420 -1.857 -13.846 1.00 93.81 126 TRP A C 1
ATOM 962 O O . TRP A 1 126 ? 17.953 -2.954 -14.019 1.00 93.81 126 TRP A O 1
ATOM 972 N N . PHE A 1 127 ? 16.314 -1.503 -14.506 1.00 93.50 127 PHE A N 1
ATOM 973 C CA . PHE A 1 127 ? 15.703 -2.334 -15.547 1.00 93.50 127 PHE A CA 1
ATOM 974 C C . PHE A 1 127 ? 16.705 -2.720 -16.633 1.00 93.50 127 PHE A C 1
ATOM 976 O O . PHE A 1 127 ? 16.756 -3.873 -17.054 1.00 93.50 127 PHE A O 1
ATOM 983 N N . ARG A 1 128 ? 17.504 -1.759 -17.109 1.00 92.88 128 ARG A N 1
ATOM 984 C CA . ARG A 1 128 ? 18.477 -2.009 -18.179 1.00 92.88 128 ARG A CA 1
ATOM 985 C C . ARG A 1 128 ? 19.558 -2.977 -17.723 1.00 92.88 128 ARG A C 1
ATOM 987 O O . ARG A 1 128 ? 19.839 -3.908 -18.465 1.00 92.88 128 ARG A O 1
ATOM 994 N N . GLN A 1 129 ? 20.107 -2.805 -16.524 1.00 92.38 129 GLN A N 1
ATOM 995 C CA . GLN A 1 129 ? 21.128 -3.715 -15.995 1.00 92.38 129 GLN A CA 1
ATOM 996 C C . GLN A 1 129 ? 20.608 -5.143 -15.823 1.00 92.38 129 GLN A C 1
ATOM 998 O O . GLN A 1 129 ? 21.274 -6.097 -16.226 1.00 92.38 129 GLN A O 1
ATOM 1003 N N . TYR A 1 130 ? 19.389 -5.285 -15.294 1.00 91.81 130 TYR A N 1
ATOM 1004 C CA . TYR A 1 130 ? 18.743 -6.585 -15.137 1.00 91.81 130 TYR A CA 1
ATOM 1005 C C . TYR A 1 130 ? 18.546 -7.279 -16.494 1.00 91.81 130 TYR A C 1
ATOM 1007 O O . TYR A 1 130 ? 18.941 -8.427 -16.685 1.00 91.81 130 TYR A O 1
ATOM 1015 N N . LEU A 1 131 ? 18.008 -6.558 -17.484 1.00 90.75 131 LEU A N 1
ATOM 1016 C CA . LEU A 1 131 ? 17.767 -7.099 -18.828 1.00 90.75 131 LEU A CA 1
ATOM 1017 C C . LEU A 1 131 ? 19.052 -7.386 -19.614 1.00 90.75 131 LEU A C 1
ATOM 1019 O O . LEU A 1 131 ? 19.051 -8.241 -20.499 1.00 90.75 131 LEU A O 1
ATOM 1023 N N . LEU A 1 132 ? 20.143 -6.683 -19.308 1.00 89.50 132 LEU A N 1
ATOM 1024 C CA . LEU A 1 132 ? 21.468 -6.931 -19.880 1.00 89.50 132 LEU A CA 1
ATOM 1025 C C . LEU A 1 132 ? 22.214 -8.076 -19.179 1.00 89.50 132 LEU A C 1
ATOM 1027 O O . LEU A 1 132 ? 23.322 -8.413 -19.591 1.00 89.50 132 LEU A O 1
ATOM 1031 N N . VAL A 1 133 ? 21.604 -8.706 -18.166 1.00 83.19 133 VAL A N 1
ATOM 1032 C CA . VAL A 1 133 ? 22.211 -9.770 -17.346 1.00 83.19 133 VAL A CA 1
ATOM 1033 C C . VAL A 1 133 ? 23.481 -9.279 -16.630 1.00 83.19 133 VAL A C 1
ATOM 1035 O O . VAL A 1 133 ? 24.350 -10.057 -16.243 1.00 83.19 133 VAL A O 1
ATOM 1038 N N . GLU A 1 134 ? 23.595 -7.967 -16.423 1.00 79.00 134 GLU A N 1
ATOM 1039 C CA . GLU A 1 134 ? 24.641 -7.370 -15.589 1.00 79.00 134 GLU A CA 1
ATOM 1040 C C . GLU A 1 134 ? 24.342 -7.623 -14.105 1.00 79.00 134 GLU A C 1
ATOM 1042 O O . GLU A 1 134 ? 25.259 -7.745 -13.290 1.00 79.00 134 GLU A O 1
ATOM 1047 N N . THR A 1 135 ? 23.058 -7.785 -13.765 1.00 72.25 135 THR A N 1
ATOM 1048 C CA . THR A 1 135 ? 22.578 -8.198 -12.445 1.00 72.25 135 THR A CA 1
ATOM 1049 C C . THR A 1 135 ? 21.528 -9.303 -12.557 1.00 72.25 135 THR A C 1
ATOM 1051 O O . THR A 1 135 ? 20.831 -9.433 -13.559 1.00 72.25 135 THR A O 1
ATOM 1054 N N . SER A 1 136 ? 21.417 -10.130 -11.515 1.00 79.12 136 SER A N 1
ATOM 1055 C CA . SER A 1 136 ? 20.397 -11.188 -11.406 1.00 79.12 136 SER A CA 1
ATOM 1056 C C . SER A 1 136 ? 19.209 -10.795 -10.520 1.00 79.12 136 SER A C 1
ATOM 1058 O O . SER A 1 136 ? 18.252 -11.560 -10.408 1.00 79.12 136 SER A O 1
ATOM 1060 N N . ALA A 1 137 ? 19.268 -9.617 -9.890 1.00 84.25 137 ALA A N 1
ATOM 1061 C CA . ALA A 1 137 ? 18.246 -9.074 -9.003 1.00 84.25 137 ALA A CA 1
ATOM 1062 C C . ALA A 1 137 ? 18.367 -7.543 -8.889 1.00 84.25 137 ALA A C 1
ATOM 1064 O O . ALA A 1 137 ? 19.427 -6.970 -9.157 1.00 84.25 137 ALA A O 1
ATOM 1065 N N . TYR A 1 138 ? 17.279 -6.905 -8.458 1.00 86.62 138 TYR A N 1
ATOM 1066 C CA . TYR A 1 138 ? 17.219 -5.483 -8.110 1.00 86.62 138 TYR A CA 1
ATOM 1067 C C . TYR A 1 138 ? 17.761 -5.214 -6.691 1.00 86.62 138 TYR A C 1
ATOM 1069 O O . TYR A 1 138 ? 17.788 -6.146 -5.883 1.00 86.62 138 TYR A O 1
ATOM 1077 N N . PRO A 1 139 ? 18.193 -3.978 -6.363 1.00 86.19 139 PRO A N 1
ATOM 1078 C CA . PRO A 1 139 ? 18.618 -3.629 -5.003 1.00 86.19 139 PRO A CA 1
ATOM 1079 C C . PRO A 1 139 ? 17.450 -3.666 -4.007 1.00 86.19 139 PRO A C 1
ATOM 1081 O O . PRO A 1 139 ? 16.288 -3.529 -4.388 1.00 86.19 139 PRO A O 1
ATOM 1084 N N . ASP A 1 140 ? 17.749 -3.837 -2.721 1.00 81.88 140 ASP A N 1
ATOM 1085 C CA . ASP A 1 140 ? 16.741 -3.712 -1.665 1.00 81.88 140 ASP A CA 1
ATOM 1086 C C . ASP A 1 140 ? 16.555 -2.252 -1.234 1.00 81.88 140 ASP A C 1
ATOM 1088 O O . ASP A 1 140 ? 17.424 -1.405 -1.444 1.00 81.88 140 ASP A O 1
ATOM 1092 N N . ALA A 1 141 ? 15.410 -1.958 -0.610 1.00 75.62 141 ALA A N 1
ATOM 1093 C CA . ALA A 1 141 ? 15.091 -0.611 -0.149 1.00 75.62 141 ALA A CA 1
ATOM 1094 C C . ALA A 1 141 ? 16.178 -0.089 0.809 1.00 75.62 141 ALA A C 1
ATOM 1096 O O . ALA A 1 141 ? 16.473 -0.720 1.826 1.00 75.62 141 ALA A O 1
ATOM 1097 N N . GLY A 1 142 ? 16.743 1.081 0.503 1.00 67.94 142 GLY A N 1
ATOM 1098 C CA . GLY A 1 142 ? 17.791 1.713 1.312 1.00 67.94 142 GLY A CA 1
ATOM 1099 C C . GLY A 1 142 ? 19.225 1.279 0.986 1.00 67.94 142 GLY A C 1
ATOM 1100 O O . GLY A 1 142 ? 20.156 1.808 1.595 1.00 67.94 142 GLY A O 1
ATOM 1101 N N . ASP A 1 143 ? 19.430 0.380 0.019 1.00 73.69 143 ASP A N 1
ATOM 1102 C CA . ASP A 1 143 ? 20.755 0.158 -0.560 1.00 73.69 143 ASP A CA 1
ATOM 1103 C C . ASP A 1 143 ? 21.198 1.424 -1.317 1.00 73.69 143 ASP A C 1
ATOM 1105 O O . ASP A 1 143 ? 20.573 1.817 -2.299 1.00 73.69 143 ASP A O 1
ATOM 1109 N N . ASP A 1 144 ? 22.328 2.031 -0.934 1.00 68.31 144 ASP A N 1
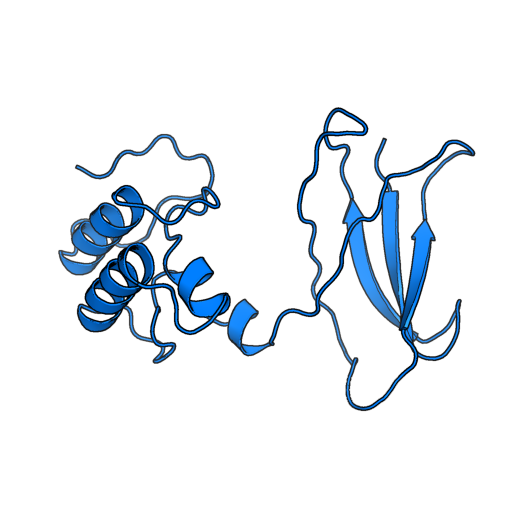ATOM 1110 C CA . ASP A 1 144 ? 22.930 3.199 -1.620 1.00 68.31 144 ASP A CA 1
ATOM 1111 C C . ASP A 1 144 ? 23.586 2.830 -2.974 1.00 68.31 144 ASP A C 1
ATOM 1113 O O . ASP A 1 144 ? 24.584 3.400 -3.421 1.00 68.31 144 ASP A O 1
ATOM 1117 N N . LYS A 1 145 ? 23.068 1.791 -3.637 1.00 74.75 145 LYS A N 1
ATOM 1118 C CA . LYS A 1 145 ? 23.572 1.328 -4.927 1.00 74.75 145 LYS A CA 1
ATOM 1119 C C . LYS A 1 145 ? 23.003 2.228 -6.009 1.00 74.75 145 LYS A C 1
ATOM 1121 O O . LYS A 1 145 ? 21.796 2.308 -6.207 1.00 74.75 145 LYS A O 1
ATOM 1126 N N . THR A 1 146 ? 23.894 2.870 -6.750 1.00 76.38 146 THR A N 1
ATOM 1127 C CA . THR A 1 146 ? 23.511 3.612 -7.948 1.00 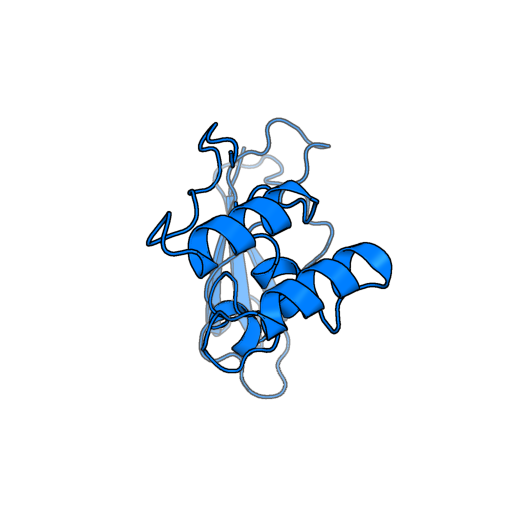76.38 146 THR A CA 1
ATOM 1128 C C . THR A 1 146 ? 23.707 2.709 -9.162 1.00 76.38 146 THR A C 1
ATOM 1130 O O . THR A 1 146 ? 24.774 2.098 -9.284 1.00 76.38 146 THR A O 1
ATOM 1133 N N . PRO A 1 147 ? 22.719 2.601 -10.059 1.00 77.06 147 PRO A N 1
ATOM 1134 C CA . PRO A 1 147 ? 22.932 1.915 -11.317 1.00 77.06 147 PRO A CA 1
ATOM 1135 C C . PRO A 1 147 ? 23.968 2.698 -12.151 1.00 77.06 147 PRO A C 1
ATOM 1137 O O . PRO A 1 147 ? 23.881 3.921 -12.268 1.00 77.06 147 PRO A O 1
ATOM 1140 N N . ALA A 1 148 ? 24.979 1.980 -12.650 1.00 68.19 148 ALA A N 1
ATOM 1141 C CA . ALA A 1 148 ? 25.985 2.413 -13.620 1.00 68.19 148 ALA A CA 1
ATOM 1142 C C . ALA A 1 148 ? 25.394 3.068 -14.877 1.00 68.19 148 ALA A C 1
ATOM 1144 O O . ALA A 1 148 ? 24.301 2.640 -15.320 1.00 68.19 148 ALA A O 1
#

Secondary structure (DSSP, 8-state):
--EEEEEEESSTTSEEEEEEEE---SSTT-------------SS--EEEEEE-SSSS---------PPPHHHHTPPTT-SSSSS--SHHHHHHHHHHHHH--SSHHHHHHH--S-SS--SHHHHHHHHHHHTTS-SSPPPTT--PPP-

Radius of gyration: 18.68 Å; chains: 1; bounding box: 46×30×51 Å

pLDDT: mean 89.95, std 8.75, range [58.12, 98.06]

Sequence (148 aa):
NGGRLELHLDTQDGRLIGTVDISGTGGWQNWQDFSCEITGAEGIHDLYFTFAGEGTLPLYNLDWWQFADSSEAARIRGDVNGDGIINAVDLTLAKRGILNGFADRAAEKAADVDRNQITDAKDIAWFRQYLLVETSAYPDAGDDKTPA